Protein AF-A0A7V9UQH1-F1 (afdb_monomer_lite)

Sequence (100 aa):
MNHSQFVVRAGAKVRLKNYDSGFTGNFTVEQDAEESIGKDSAELAKYQDILLAHETYAVLTLFQGMDSAGKDNTIKHVLSSADPQGCKVAMFDKPSEKEF

Secondary structure (DSSP, 8-state):
---GGG-PPTT----GGGS-TT--TT--SHHHHHHHHHHHHHHHHHHHHHHHHH-S---------STTSSHHHHHHHHHTTS-TTT-------SPPTTT-

Foldseek 3Di:
DDCVVVDDDPPDDDDCVVDDPPDPDPDPDVVVVVVVLVVVLLVVQVVLVVVVVVVPDDDDDDDDDDPPPCSVVVCCSSCVSHDPVSDDDDDDDDDDPVRD

Radius of gyration: 16.82 Å; chains: 1; bounding box: 34×37×46 Å

pLDDT: mean 87.97, std 5.46, range [63.75, 95.62]

Structure (mmCIF, N/CA/C/O backbone):
data_AF-A0A7V9UQH1-F1
#
_entry.id   AF-A0A7V9UQH1-F1
#
loop_
_atom_site.group_PDB
_atom_site.id
_atom_site.type_symbol
_atom_site.label_atom_id
_atom_site.label_alt_id
_atom_site.label_comp_id
_atom_site.label_asym_id
_atom_site.label_entity_id
_atom_site.label_seq_id
_atom_site.pdbx_PDB_ins_code
_atom_site.Cartn_x
_atom_site.Cartn_y
_atom_site.Cartn_z
_atom_site.occupancy
_atom_site.B_iso_or_equiv
_atom_site.auth_seq_id
_atom_site.auth_comp_id
_atom_site.auth_asym_id
_atom_site.auth_atom_id
_atom_site.pdbx_PDB_model_num
ATOM 1 N N . MET A 1 1 ? -2.091 0.140 -16.641 1.00 66.88 1 MET A N 1
ATOM 2 C CA . MET A 1 1 ? -1.383 -1.146 -16.428 1.00 66.88 1 MET A CA 1
ATOM 3 C C . MET A 1 1 ? -2.424 -2.263 -16.331 1.00 66.88 1 MET A C 1
ATOM 5 O O . MET A 1 1 ? -3.548 -1.964 -15.947 1.00 66.88 1 MET A O 1
ATOM 9 N N . ASN A 1 2 ? -2.124 -3.520 -16.688 1.00 77.56 2 ASN A N 1
ATOM 10 C CA . ASN A 1 2 ? -3.074 -4.613 -16.434 1.00 77.56 2 ASN A CA 1
ATOM 11 C C . ASN A 1 2 ? -2.862 -5.176 -15.019 1.00 77.56 2 ASN A C 1
ATOM 13 O O . ASN A 1 2 ? -1.871 -5.856 -14.760 1.00 77.56 2 ASN A O 1
ATOM 17 N N . HIS A 1 3 ? -3.802 -4.902 -14.115 1.00 82.94 3 HIS A N 1
ATOM 18 C CA . HIS A 1 3 ? -3.734 -5.346 -12.721 1.00 82.94 3 HIS A CA 1
ATOM 19 C C . HIS A 1 3 ? -4.286 -6.762 -12.502 1.00 82.94 3 HIS A C 1
ATOM 21 O O . HIS A 1 3 ? -4.088 -7.336 -11.434 1.00 82.94 3 HIS A O 1
ATOM 27 N N . SER A 1 4 ? -4.948 -7.365 -13.501 1.00 84.38 4 SER A N 1
ATOM 28 C CA . SER A 1 4 ? -5.622 -8.661 -13.341 1.00 84.38 4 SER A CA 1
ATOM 29 C C . SER A 1 4 ? -4.666 -9.793 -12.972 1.00 84.38 4 SER A C 1
ATOM 31 O O . SER A 1 4 ? -5.081 -10.755 -12.337 1.00 84.38 4 SER A O 1
ATOM 33 N N . GLN A 1 5 ? -3.392 -9.678 -13.357 1.00 85.56 5 GLN A N 1
ATOM 34 C CA . GLN A 1 5 ? -2.351 -10.654 -13.027 1.00 85.56 5 GLN A CA 1
ATOM 35 C C . GLN A 1 5 ? -2.025 -10.720 -11.525 1.00 85.56 5 GLN A C 1
ATOM 37 O O . GLN A 1 5 ? -1.560 -11.752 -11.051 1.00 85.56 5 GLN A O 1
ATOM 42 N N . PHE A 1 6 ? -2.307 -9.655 -10.766 1.00 89.12 6 PHE A N 1
ATOM 43 C CA . PHE A 1 6 ? -2.063 -9.598 -9.320 1.00 89.12 6 PHE A CA 1
ATOM 44 C C . PHE A 1 6 ? -3.274 -10.042 -8.492 1.00 89.12 6 PHE A C 1
ATOM 46 O O . PHE A 1 6 ? -3.151 -10.300 -7.298 1.00 89.12 6 PHE A O 1
ATOM 53 N N . VAL A 1 7 ? -4.452 -10.157 -9.113 1.00 91.94 7 VAL A N 1
ATOM 54 C CA . VAL A 1 7 ? -5.689 -10.518 -8.417 1.00 91.94 7 VAL A CA 1
ATOM 55 C C . VAL A 1 7 ? -5.806 -12.036 -8.305 1.00 91.94 7 VAL A C 1
ATOM 57 O O . VAL A 1 7 ? -6.036 -12.742 -9.288 1.00 91.94 7 VAL A O 1
ATOM 60 N N . VAL A 1 8 ? -5.719 -12.547 -7.079 1.00 92.50 8 VAL A N 1
ATOM 61 C CA . VAL A 1 8 ? -6.021 -13.949 -6.769 1.00 92.50 8 VAL A CA 1
ATOM 62 C C . VAL A 1 8 ? -7.522 -14.101 -6.529 1.00 92.50 8 VAL A C 1
ATOM 64 O O . VAL A 1 8 ? -8.082 -13.501 -5.615 1.00 92.50 8 VAL A O 1
ATOM 67 N N . ARG A 1 9 ? -8.189 -14.926 -7.342 1.00 92.12 9 ARG A N 1
ATOM 68 C CA . ARG A 1 9 ? -9.620 -15.221 -7.166 1.00 92.12 9 ARG A CA 1
ATOM 69 C C . ARG A 1 9 ? -9.853 -16.199 -6.017 1.00 92.12 9 ARG A C 1
ATOM 71 O O . ARG A 1 9 ? -9.046 -17.098 -5.782 1.00 92.12 9 ARG A O 1
ATOM 78 N N . ALA A 1 10 ? -10.999 -16.066 -5.352 1.00 93.62 10 ALA A N 1
ATOM 79 C CA . ALA A 1 10 ? -11.424 -17.003 -4.318 1.00 93.62 10 ALA A CA 1
ATOM 80 C C . ALA A 1 10 ? -11.418 -18.450 -4.847 1.00 93.62 10 ALA A C 1
ATOM 82 O O . ALA A 1 10 ? -11.903 -18.726 -5.945 1.00 93.62 10 ALA A O 1
ATOM 83 N N . GLY A 1 11 ? -10.826 -19.367 -4.077 1.00 93.19 11 GLY A N 1
ATOM 84 C CA . GLY A 1 11 ? -10.697 -20.781 -4.444 1.00 93.19 11 GLY A CA 1
ATOM 85 C C . GLY A 1 11 ? -9.600 -21.103 -5.470 1.00 93.19 11 GLY A C 1
ATOM 86 O O . GLY A 1 11 ? -9.393 -22.277 -5.781 1.00 93.19 11 GLY A O 1
ATOM 87 N N . ALA A 1 12 ? -8.868 -20.111 -5.990 1.00 92.19 12 ALA A N 1
ATOM 88 C CA . ALA A 1 12 ? -7.759 -20.364 -6.902 1.00 92.19 12 ALA A CA 1
ATOM 89 C C . ALA A 1 12 ? -6.581 -21.038 -6.178 1.00 92.19 12 ALA A C 1
ATOM 91 O O . ALA A 1 12 ? -6.183 -20.643 -5.082 1.00 92.19 12 ALA A O 1
ATOM 92 N N . LYS A 1 13 ? -5.972 -22.041 -6.821 1.00 92.62 13 LYS A N 1
ATOM 93 C CA . LYS A 1 13 ? -4.707 -22.620 -6.350 1.00 92.62 13 LYS A CA 1
ATOM 94 C C . LYS A 1 13 ? -3.557 -21.693 -6.731 1.00 92.62 13 LYS A C 1
ATOM 96 O O . LYS A 1 13 ? -3.226 -21.570 -7.908 1.00 92.62 13 LYS A O 1
ATOM 101 N N . VAL A 1 14 ? -2.934 -21.081 -5.731 1.00 92.56 14 VAL A N 1
ATOM 102 C CA . VAL A 1 14 ? -1.808 -20.160 -5.917 1.00 92.56 14 VAL A CA 1
ATOM 103 C C . VAL A 1 14 ? -0.490 -20.926 -5.876 1.00 92.56 14 VAL A C 1
ATOM 105 O O . VAL A 1 14 ? -0.273 -21.780 -5.018 1.00 92.56 14 VAL A O 1
ATOM 108 N N . ARG A 1 15 ? 0.415 -20.605 -6.802 1.00 92.88 15 ARG A N 1
ATOM 109 C CA . ARG A 1 15 ? 1.819 -21.021 -6.744 1.00 92.88 15 ARG A CA 1
ATOM 110 C C . ARG A 1 15 ? 2.699 -19.788 -6.871 1.00 92.88 15 ARG A C 1
ATOM 112 O O . ARG A 1 15 ? 2.734 -19.192 -7.940 1.00 92.88 15 ARG A O 1
ATOM 119 N N . LEU A 1 16 ? 3.423 -19.447 -5.804 1.00 91.44 16 LEU A N 1
ATOM 120 C CA . LEU A 1 16 ? 4.237 -18.225 -5.745 1.00 91.44 16 LEU A CA 1
ATOM 121 C C . LEU A 1 16 ? 5.305 -18.160 -6.843 1.00 91.44 16 LEU A C 1
ATOM 123 O O . LEU A 1 16 ? 5.549 -17.090 -7.373 1.00 91.44 16 LEU A O 1
ATOM 127 N N . LYS A 1 17 ? 5.848 -19.305 -7.281 1.00 93.00 17 LYS A N 1
ATOM 128 C CA . LYS A 1 17 ? 6.806 -19.375 -8.401 1.00 93.00 17 LYS A CA 1
ATOM 129 C C . LYS A 1 17 ? 6.280 -18.837 -9.742 1.00 93.00 17 LYS A C 1
ATOM 131 O O . LYS A 1 17 ? 7.057 -18.686 -10.672 1.00 93.00 17 LYS A O 1
ATOM 136 N N . ASN A 1 18 ? 4.965 -18.648 -9.868 1.00 90.75 18 ASN A N 1
ATOM 137 C CA . ASN A 1 18 ? 4.347 -18.087 -11.067 1.00 90.75 18 ASN A CA 1
ATOM 138 C C . ASN A 1 18 ? 4.311 -16.548 -11.040 1.00 90.75 18 ASN A C 1
ATOM 140 O O . ASN A 1 18 ? 3.853 -15.949 -12.007 1.00 90.75 18 ASN A O 1
ATOM 144 N N . TYR A 1 19 ? 4.742 -15.926 -9.941 1.00 90.75 19 TYR A N 1
ATOM 145 C CA . TYR A 1 19 ? 4.810 -14.481 -9.773 1.00 90.75 19 TYR A CA 1
ATOM 146 C C . TYR A 1 19 ? 6.278 -14.070 -9.810 1.00 90.75 19 TYR A C 1
ATOM 148 O O . TYR A 1 19 ? 7.077 -14.531 -8.997 1.00 90.75 19 TYR A O 1
ATOM 156 N N . ASP A 1 20 ? 6.625 -13.235 -10.783 1.00 91.06 20 ASP A N 1
ATOM 157 C CA . ASP A 1 20 ? 7.978 -12.715 -10.938 1.00 91.06 20 ASP A CA 1
ATOM 158 C C . ASP A 1 20 ? 8.241 -11.600 -9.916 1.00 91.06 20 ASP A C 1
ATOM 160 O O . ASP A 1 20 ? 7.556 -10.577 -9.911 1.00 91.06 20 ASP A O 1
ATOM 164 N N . SER A 1 21 ? 9.234 -11.794 -9.045 1.00 89.88 21 SER A N 1
ATOM 165 C CA . SER A 1 21 ? 9.655 -10.789 -8.064 1.00 89.88 21 SER A CA 1
ATOM 166 C C . SER A 1 21 ? 10.433 -9.625 -8.683 1.00 89.88 21 SER A C 1
ATOM 168 O O . SER A 1 21 ? 10.581 -8.596 -8.034 1.00 89.88 21 SER A O 1
ATOM 170 N N . GLY A 1 22 ? 10.950 -9.785 -9.906 1.00 91.25 22 GLY A N 1
ATOM 171 C 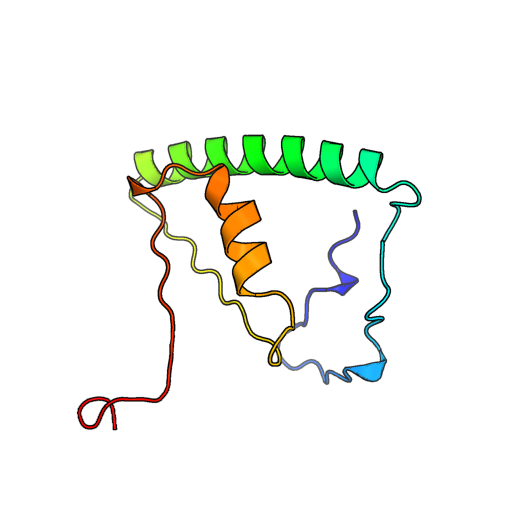CA . GLY A 1 22 ? 11.643 -8.746 -10.671 1.00 91.25 22 GLY A CA 1
ATOM 172 C C . GLY A 1 22 ? 10.730 -7.964 -11.617 1.00 91.25 22 GLY A C 1
ATOM 173 O O . GLY A 1 22 ? 11.225 -7.218 -12.458 1.00 91.25 22 GLY A O 1
ATOM 174 N N . PHE A 1 23 ? 9.410 -8.140 -11.517 1.00 90.25 23 PHE A N 1
ATOM 175 C CA . PHE A 1 23 ? 8.460 -7.500 -12.417 1.00 90.25 23 PHE A CA 1
ATOM 176 C C . PHE A 1 23 ? 8.483 -5.969 -12.279 1.00 90.25 23 PHE A C 1
ATOM 178 O O . PHE A 1 23 ? 8.121 -5.424 -11.238 1.00 90.25 23 PHE A O 1
ATOM 185 N N . THR A 1 24 ? 8.816 -5.271 -13.366 1.00 89.81 24 THR A N 1
ATOM 186 C CA . THR A 1 24 ? 8.787 -3.796 -13.455 1.00 89.81 24 THR A CA 1
ATOM 187 C C . THR A 1 24 ? 7.645 -3.271 -14.331 1.00 89.81 24 THR A C 1
ATOM 189 O O . THR A 1 24 ? 7.476 -2.066 -14.522 1.00 89.81 24 THR A O 1
ATOM 192 N N . GLY A 1 25 ? 6.823 -4.168 -14.883 1.00 86.88 25 GLY A N 1
ATOM 193 C CA . GLY A 1 25 ? 5.768 -3.808 -15.821 1.00 86.88 25 GLY A CA 1
ATOM 194 C C . GLY A 1 25 ? 6.297 -3.169 -17.093 1.00 86.88 25 GLY A C 1
ATOM 195 O O . GLY A 1 25 ? 7.122 -3.755 -17.783 1.00 86.88 25 GLY A O 1
ATOM 196 N N . ASN A 1 26 ? 5.775 -1.986 -17.414 1.00 87.06 26 ASN A N 1
ATOM 197 C CA . ASN A 1 26 ? 6.170 -1.241 -18.610 1.00 87.06 26 ASN A CA 1
ATOM 198 C C . ASN A 1 26 ? 7.215 -0.159 -18.302 1.00 87.06 26 ASN A C 1
ATOM 200 O O . ASN A 1 26 ? 7.543 0.628 -19.184 1.00 87.06 26 ASN A O 1
ATOM 204 N N . PHE A 1 27 ? 7.709 -0.093 -17.063 1.00 89.25 27 PHE A N 1
ATOM 205 C CA . PHE A 1 27 ? 8.706 0.887 -16.667 1.00 89.25 27 PHE A CA 1
ATOM 206 C C . PHE A 1 27 ? 10.099 0.339 -16.971 1.00 89.25 27 PHE A C 1
ATOM 208 O O . PHE A 1 27 ? 10.550 -0.643 -16.377 1.00 89.25 27 PHE A O 1
ATOM 215 N N . THR A 1 28 ? 10.766 0.973 -17.932 1.00 86.88 28 THR A N 1
ATOM 216 C CA . THR A 1 28 ? 12.173 0.715 -18.278 1.00 86.88 28 THR A CA 1
ATOM 217 C C . THR A 1 28 ? 13.106 1.794 -17.739 1.00 86.88 28 THR A C 1
ATOM 219 O O . THR A 1 28 ? 14.312 1.578 -17.671 1.00 86.88 28 THR A O 1
ATOM 222 N N . VAL A 1 29 ? 12.550 2.950 -17.369 1.00 92.19 29 VAL A N 1
ATOM 223 C CA . VAL A 1 29 ? 13.258 4.096 -16.800 1.00 92.19 29 VAL A CA 1
ATOM 224 C C . VAL A 1 29 ? 12.634 4.401 -15.442 1.00 92.19 29 VAL A C 1
ATOM 226 O O . VAL A 1 29 ? 11.414 4.497 -15.325 1.00 92.19 29 VAL A O 1
ATOM 229 N N . GLU A 1 30 ? 13.471 4.535 -14.416 1.00 90.56 30 GLU A N 1
ATOM 230 C CA . GLU A 1 30 ? 13.038 4.773 -13.031 1.00 90.56 30 GLU A CA 1
ATOM 231 C C . GLU A 1 30 ? 12.250 6.081 -12.889 1.00 90.56 30 GLU A C 1
ATOM 233 O O . GLU A 1 30 ? 11.189 6.104 -12.271 1.00 90.56 30 GLU A O 1
ATOM 238 N N . GLN A 1 31 ? 12.702 7.137 -13.565 1.00 93.06 31 GLN A N 1
ATOM 239 C CA . GLN A 1 31 ? 12.062 8.451 -13.546 1.00 93.06 31 GLN A CA 1
ATOM 240 C C . GLN A 1 31 ? 10.600 8.422 -14.033 1.00 93.06 31 GLN A C 1
ATOM 242 O O . GLN A 1 31 ? 9.750 9.109 -13.469 1.00 93.06 31 GLN A O 1
ATOM 247 N N . ASP A 1 32 ? 10.279 7.591 -15.031 1.00 91.62 32 ASP A N 1
ATOM 248 C CA . ASP A 1 32 ? 8.903 7.448 -15.527 1.00 91.62 32 ASP A CA 1
ATOM 249 C C . ASP A 1 32 ? 7.992 6.808 -14.464 1.00 91.62 32 ASP A C 1
ATOM 251 O O . ASP A 1 32 ? 6.806 7.138 -14.357 1.00 91.62 32 ASP A O 1
ATOM 255 N N . ALA A 1 33 ? 8.543 5.892 -13.660 1.00 90.19 33 ALA A N 1
ATOM 256 C CA . ALA A 1 33 ? 7.824 5.265 -12.556 1.00 90.19 33 ALA A CA 1
ATOM 257 C C . ALA A 1 33 ? 7.594 6.256 -11.411 1.00 90.19 33 ALA A C 1
ATOM 259 O O . ALA A 1 33 ? 6.484 6.323 -10.883 1.00 90.19 33 ALA A O 1
ATOM 260 N N . GLU A 1 34 ? 8.600 7.062 -11.064 1.00 90.31 34 GLU A N 1
ATOM 261 C CA . GLU A 1 34 ? 8.472 8.123 -10.058 1.00 90.31 34 GLU A CA 1
ATOM 262 C C . GLU A 1 34 ? 7.407 9.157 -10.447 1.00 90.31 34 GLU A C 1
ATOM 264 O O . GLU A 1 34 ? 6.583 9.543 -9.615 1.00 90.31 34 GLU A O 1
ATOM 269 N N . GLU A 1 35 ? 7.360 9.567 -11.720 1.00 91.50 35 GLU A N 1
ATOM 270 C CA . GLU A 1 35 ? 6.336 10.496 -12.205 1.00 91.50 35 GLU A CA 1
ATOM 271 C C . GLU A 1 35 ? 4.928 9.881 -12.134 1.00 91.50 35 GLU A C 1
ATOM 273 O O . GLU A 1 35 ? 3.973 10.555 -11.735 1.00 91.50 35 GLU A O 1
ATOM 278 N N . SER A 1 36 ? 4.788 8.595 -12.485 1.00 90.19 36 SER A N 1
ATOM 279 C CA . SER A 1 36 ? 3.517 7.871 -12.346 1.00 90.19 36 SER A CA 1
ATOM 280 C C . SER A 1 36 ? 3.077 7.799 -10.885 1.00 90.19 36 SER A C 1
ATOM 282 O O . SER A 1 36 ? 1.928 8.110 -10.587 1.00 90.19 36 SER A O 1
ATOM 284 N N . ILE A 1 37 ? 3.994 7.468 -9.971 1.00 89.31 37 ILE A N 1
ATOM 285 C CA . ILE A 1 37 ? 3.721 7.426 -8.529 1.00 89.31 37 ILE A CA 1
ATOM 286 C C . ILE A 1 37 ? 3.242 8.793 -8.040 1.00 89.31 37 ILE A C 1
ATOM 288 O O . ILE A 1 37 ? 2.248 8.860 -7.325 1.00 89.31 37 ILE A O 1
ATOM 292 N N . GLY A 1 38 ? 3.884 9.888 -8.456 1.00 90.06 38 GLY A N 1
ATOM 293 C CA . GLY A 1 38 ? 3.462 11.238 -8.073 1.00 90.06 38 GLY A CA 1
ATOM 294 C C . GLY A 1 38 ? 2.031 11.570 -8.511 1.00 90.06 38 GLY A C 1
ATOM 295 O O . GLY A 1 38 ? 1.259 12.137 -7.733 1.00 90.06 38 GLY A O 1
ATOM 296 N N . LYS A 1 39 ? 1.653 11.182 -9.736 1.00 91.50 39 LYS A N 1
ATOM 297 C CA . LYS A 1 39 ? 0.287 11.358 -10.262 1.00 91.50 39 LYS A CA 1
ATOM 298 C C . LYS A 1 39 ? -0.729 10.522 -9.484 1.00 91.50 39 LYS A C 1
ATOM 300 O O . LYS A 1 39 ? -1.739 11.063 -9.035 1.00 91.50 39 LYS A O 1
ATOM 305 N N . ASP A 1 40 ? -0.432 9.242 -9.282 1.00 90.75 40 ASP A N 1
ATOM 306 C CA . ASP A 1 40 ? -1.315 8.304 -8.587 1.00 90.75 40 ASP A CA 1
ATOM 307 C C . ASP A 1 40 ? -1.498 8.698 -7.111 1.00 90.75 40 ASP A C 1
ATOM 309 O O . ASP A 1 40 ? -2.610 8.662 -6.584 1.00 90.75 40 ASP A O 1
ATOM 313 N N . SER A 1 41 ? -0.432 9.156 -6.449 1.00 89.94 41 SER A N 1
ATOM 314 C CA . SER A 1 41 ? -0.464 9.683 -5.079 1.00 89.94 41 SER A CA 1
ATOM 315 C C . SER A 1 41 ? -1.362 10.913 -4.943 1.00 89.94 41 SER A C 1
ATOM 317 O O . SER A 1 41 ? -2.132 11.005 -3.985 1.00 89.94 41 SER A O 1
ATOM 319 N N . ALA A 1 42 ? -1.301 11.846 -5.897 1.00 90.50 42 ALA A N 1
ATOM 320 C CA . ALA A 1 42 ? -2.166 13.025 -5.897 1.00 90.50 42 ALA A CA 1
ATOM 321 C C . ALA A 1 42 ? -3.644 12.655 -6.116 1.00 90.50 42 ALA A C 1
ATOM 323 O O . ALA A 1 42 ? -4.536 13.234 -5.492 1.00 90.50 42 ALA A O 1
ATOM 324 N N . GLU A 1 43 ? -3.919 11.671 -6.976 1.00 92.94 43 GLU A N 1
ATOM 325 C CA . GLU A 1 43 ? -5.280 11.179 -7.195 1.00 92.94 43 GLU A CA 1
ATOM 326 C C . GLU A 1 43 ? -5.821 10.441 -5.961 1.00 92.94 43 GLU A C 1
ATOM 328 O O . GLU A 1 43 ? -6.960 10.669 -5.544 1.00 92.94 43 GLU A O 1
ATOM 333 N N . LEU A 1 44 ? -4.987 9.616 -5.322 1.00 91.25 44 LEU A N 1
ATOM 334 C CA . LEU A 1 44 ? -5.327 8.917 -4.086 1.00 91.25 44 LEU A CA 1
ATOM 335 C C . LEU A 1 44 ? -5.677 9.894 -2.958 1.00 91.25 44 LEU A C 1
ATOM 337 O O . LEU A 1 44 ? -6.675 9.682 -2.271 1.00 91.25 44 LEU A O 1
ATOM 341 N N . ALA A 1 45 ? -4.901 10.972 -2.801 1.00 90.50 45 ALA A N 1
ATOM 342 C CA . ALA A 1 45 ? -5.167 12.027 -1.823 1.00 90.50 45 ALA A CA 1
ATOM 343 C C . ALA A 1 45 ? -6.559 12.642 -2.027 1.00 90.50 45 ALA A C 1
ATOM 345 O O . ALA A 1 45 ? -7.379 12.678 -1.112 1.00 90.50 45 ALA A O 1
ATOM 346 N N . LYS A 1 46 ? -6.882 13.004 -3.275 1.00 92.50 46 LYS A N 1
ATOM 347 C CA . LYS A 1 46 ? -8.198 13.544 -3.637 1.00 92.50 46 LYS A CA 1
ATOM 348 C C . LYS A 1 46 ? -9.339 12.573 -3.314 1.00 92.50 46 LYS A C 1
ATOM 350 O O . LYS A 1 46 ? -10.390 12.997 -2.834 1.00 92.50 46 LYS A O 1
ATOM 355 N N . TYR A 1 47 ? -9.185 11.278 -3.600 1.00 92.50 47 TYR A N 1
ATOM 356 C CA . TYR A 1 47 ? -10.222 10.299 -3.254 1.00 92.50 47 TYR A CA 1
ATOM 357 C C . TYR A 1 47 ? -10.343 10.085 -1.749 1.00 92.50 47 TYR A C 1
ATOM 359 O O . TYR A 1 47 ? -11.451 9.854 -1.267 1.00 92.50 47 TYR A O 1
ATOM 367 N N . GLN A 1 48 ? -9.242 10.178 -1.008 1.00 91.25 48 GLN A N 1
ATOM 368 C CA . GLN A 1 48 ? -9.263 10.095 0.445 1.00 91.25 48 GLN A CA 1
ATOM 369 C C . GLN A 1 48 ? -10.010 11.287 1.062 1.00 91.25 48 GLN A C 1
ATOM 371 O O . GLN A 1 48 ? -10.811 11.058 1.969 1.00 91.25 48 GLN A O 1
ATOM 376 N N . ASP A 1 49 ? -9.857 12.502 0.529 1.00 91.31 49 ASP A N 1
ATOM 377 C CA . ASP A 1 49 ? -10.646 13.673 0.946 1.00 91.31 49 ASP A CA 1
ATOM 378 C C . ASP A 1 49 ? -12.148 13.455 0.719 1.00 91.31 49 ASP A C 1
ATOM 380 O O . ASP A 1 49 ? -12.973 13.725 1.594 1.00 91.31 49 ASP A O 1
ATOM 384 N N . ILE A 1 50 ? -12.519 12.914 -0.447 1.00 93.38 50 ILE A N 1
ATOM 385 C CA . ILE A 1 50 ? -13.917 12.597 -0.771 1.00 93.38 50 ILE A CA 1
ATOM 386 C C . ILE A 1 50 ? -14.457 11.512 0.165 1.00 93.38 50 ILE A C 1
ATOM 388 O O . ILE A 1 50 ? -15.573 11.635 0.668 1.00 93.38 50 ILE A O 1
ATOM 392 N N . LEU A 1 51 ? -13.680 10.453 0.408 1.00 93.06 51 LEU A N 1
ATOM 393 C CA . LEU A 1 51 ? -14.053 9.367 1.313 1.00 93.06 51 LEU A CA 1
ATOM 394 C C . LEU A 1 51 ? -14.280 9.890 2.734 1.00 93.06 51 LEU A C 1
ATOM 396 O O . LEU A 1 51 ? -15.274 9.526 3.363 1.00 93.06 51 LEU A O 1
ATOM 400 N N . LEU A 1 52 ? -13.382 10.760 3.206 1.00 89.62 52 LEU A N 1
ATOM 401 C CA . LEU A 1 52 ? -13.467 11.385 4.519 1.00 89.62 52 LEU A CA 1
ATOM 402 C C . LEU A 1 52 ? -14.716 12.264 4.627 1.00 89.62 52 LEU A C 1
ATOM 404 O O . LEU A 1 52 ? -15.461 12.123 5.587 1.00 89.62 52 LEU A O 1
ATOM 408 N N . ALA A 1 53 ? -14.995 13.098 3.622 1.00 92.12 53 ALA A N 1
ATOM 409 C CA . ALA A 1 53 ? -16.183 13.951 3.600 1.00 92.12 53 ALA A CA 1
ATOM 410 C C . ALA A 1 53 ? -17.503 13.165 3.495 1.00 92.12 53 ALA A C 1
ATOM 412 O O . ALA A 1 53 ? -18.551 13.655 3.910 1.00 92.12 53 ALA A O 1
ATOM 413 N N . HIS A 1 54 ? -17.477 11.965 2.909 1.00 93.94 54 HIS A N 1
ATOM 414 C CA . HIS A 1 54 ? -18.673 11.150 2.701 1.00 93.94 54 HIS A CA 1
ATOM 415 C C . HIS A 1 54 ? -19.081 10.334 3.943 1.00 93.94 54 HIS A C 1
ATOM 417 O O . HIS A 1 54 ? -20.223 9.884 4.010 1.00 93.94 54 HIS A O 1
ATOM 423 N N . GLU A 1 55 ? -18.168 10.086 4.892 1.00 89.69 55 GLU A N 1
ATOM 424 C CA . GLU A 1 55 ? -18.400 9.427 6.200 1.00 89.69 55 GLU A CA 1
ATOM 425 C C . GLU A 1 55 ? -19.214 8.108 6.183 1.00 89.69 55 GLU A C 1
ATOM 427 O O . GLU A 1 55 ? -19.732 7.660 7.202 1.00 89.69 55 GLU A O 1
ATOM 432 N N . THR A 1 56 ? -19.330 7.448 5.028 1.00 95.62 56 THR A N 1
ATOM 433 C CA . THR A 1 56 ? -20.201 6.264 4.855 1.00 95.62 56 THR A CA 1
ATOM 434 C C . THR A 1 56 ? -19.410 4.978 4.656 1.00 95.62 56 THR A C 1
ATOM 436 O O . THR A 1 56 ? -19.867 3.895 5.016 1.00 95.62 56 THR A O 1
ATOM 439 N N . TYR A 1 57 ? -18.229 5.078 4.048 1.00 93.38 57 TYR A N 1
ATOM 440 C CA . TYR A 1 57 ? -17.422 3.929 3.658 1.00 93.38 57 TYR A CA 1
ATOM 441 C C . TYR A 1 57 ? -16.035 4.019 4.282 1.00 93.38 57 TYR A C 1
ATOM 443 O O . TYR A 1 57 ? -15.533 5.105 4.560 1.00 93.38 57 TYR A O 1
ATOM 451 N N 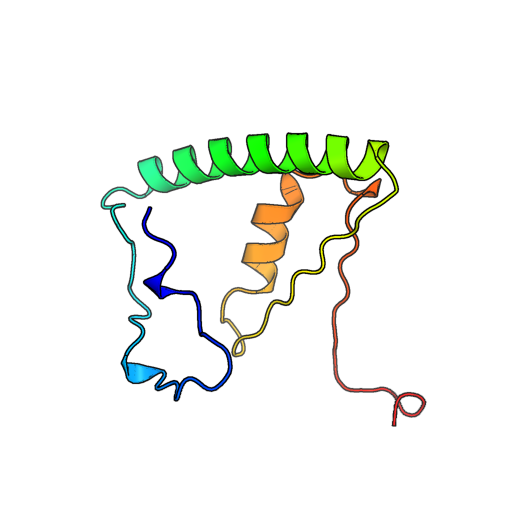. ALA A 1 58 ? -15.405 2.862 4.457 1.00 91.50 58 ALA A N 1
ATOM 452 C CA . ALA A 1 58 ? -14.023 2.748 4.890 1.00 91.50 58 ALA A CA 1
ATOM 453 C C . ALA A 1 58 ? -13.260 1.823 3.941 1.00 91.50 58 ALA A C 1
ATOM 455 O O . ALA A 1 58 ? -13.829 0.882 3.381 1.00 91.50 58 ALA A O 1
ATOM 456 N N . VAL A 1 59 ? -11.962 2.079 3.790 1.00 92.00 59 VAL A N 1
ATOM 457 C CA . VAL A 1 59 ? -11.042 1.228 3.031 1.00 92.00 59 VAL A CA 1
ATOM 458 C C . VAL A 1 59 ? -10.054 0.606 4.009 1.00 92.00 59 VAL A C 1
ATOM 460 O O . VAL A 1 59 ? -9.401 1.314 4.771 1.00 92.00 59 VAL A O 1
ATOM 463 N N . LEU A 1 60 ? -9.953 -0.724 3.987 1.00 93.00 60 LEU A N 1
ATOM 464 C CA . LEU A 1 60 ? -8.969 -1.477 4.758 1.00 93.00 60 LEU A CA 1
ATOM 465 C C . LEU A 1 60 ? -7.934 -2.074 3.808 1.00 93.00 60 LEU A C 1
ATOM 467 O O . LEU A 1 60 ? -8.274 -2.884 2.946 1.00 93.00 60 LEU A O 1
ATOM 471 N N . THR A 1 61 ? -6.671 -1.722 4.024 1.00 91.31 61 THR A N 1
ATOM 472 C CA . THR A 1 61 ? -5.540 -2.249 3.259 1.00 91.31 61 THR A CA 1
ATOM 473 C C . THR A 1 61 ? -4.650 -3.075 4.179 1.00 91.31 61 THR A C 1
ATOM 475 O O . THR A 1 61 ? -4.241 -2.603 5.237 1.00 91.31 61 THR A O 1
ATOM 478 N N . LEU A 1 62 ? -4.345 -4.310 3.776 1.00 92.12 62 LEU A N 1
ATOM 479 C CA . LEU A 1 62 ? -3.486 -5.227 4.526 1.00 92.12 62 LEU A CA 1
ATOM 480 C C . LEU A 1 62 ? -2.165 -5.428 3.782 1.00 92.12 62 LEU A C 1
ATOM 482 O O . LEU A 1 62 ? -2.159 -5.835 2.621 1.00 92.12 62 LEU A O 1
ATOM 486 N N . PHE A 1 63 ? -1.051 -5.187 4.470 1.00 90.62 63 PHE A N 1
ATOM 487 C CA . PHE A 1 63 ? 0.295 -5.403 3.942 1.00 90.62 63 PHE A CA 1
ATOM 488 C C . PHE A 1 63 ? 0.910 -6.640 4.596 1.00 90.62 63 PHE A C 1
ATOM 490 O O . PHE A 1 63 ? 1.223 -6.623 5.784 1.00 90.62 63 PHE A O 1
ATOM 497 N N . GLN A 1 64 ? 1.110 -7.706 3.816 1.00 90.69 64 GLN A N 1
ATOM 498 C CA . GLN A 1 64 ? 1.731 -8.944 4.285 1.00 90.69 64 GLN A CA 1
ATOM 499 C C . GLN A 1 64 ? 2.875 -9.361 3.366 1.00 90.69 64 GLN A C 1
ATOM 501 O O . GLN A 1 64 ? 2.769 -9.319 2.144 1.00 90.69 64 GLN A O 1
ATOM 506 N N . GLY A 1 65 ? 3.974 -9.784 3.976 1.00 89.44 65 GLY A N 1
ATOM 507 C CA . GLY A 1 65 ? 5.208 -10.135 3.291 1.00 89.44 65 GLY A CA 1
ATOM 508 C C . GLY A 1 65 ? 6.281 -10.525 4.297 1.00 89.44 65 GLY A C 1
ATOM 509 O O . GLY A 1 65 ? 6.135 -10.258 5.496 1.00 89.44 65 GLY A O 1
ATOM 510 N N . MET A 1 66 ? 7.336 -11.159 3.792 1.00 90.69 66 MET A N 1
ATOM 511 C CA . MET A 1 66 ? 8.508 -11.530 4.583 1.00 90.69 66 MET A CA 1
ATOM 512 C C . MET A 1 66 ? 9.202 -10.302 5.186 1.00 90.69 66 MET A C 1
ATOM 514 O O . MET A 1 66 ? 8.941 -9.158 4.798 1.00 90.69 66 MET A O 1
ATOM 518 N N . ASP A 1 67 ? 10.111 -10.547 6.125 1.00 87.31 67 ASP A N 1
ATOM 519 C CA . ASP A 1 67 ? 11.004 -9.509 6.631 1.00 87.31 67 ASP A CA 1
ATOM 520 C C . ASP A 1 67 ? 11.780 -8.881 5.469 1.00 87.31 67 ASP A C 1
ATOM 522 O O . ASP A 1 67 ? 12.143 -9.555 4.502 1.00 87.31 67 ASP A O 1
ATOM 526 N N . SER A 1 68 ? 11.960 -7.561 5.530 1.00 85.38 68 SER A N 1
ATOM 527 C CA . SER A 1 68 ? 12.577 -6.765 4.459 1.00 85.38 68 SER A CA 1
ATOM 528 C C . SER A 1 68 ? 11.838 -6.772 3.110 1.00 85.38 68 SER A C 1
ATOM 530 O O . SER A 1 68 ? 12.364 -6.237 2.140 1.00 85.38 68 SER A O 1
ATOM 532 N N . ALA A 1 69 ? 10.591 -7.256 3.033 1.00 88.00 69 ALA A N 1
ATOM 533 C CA . ALA A 1 69 ? 9.776 -7.184 1.810 1.00 88.00 69 ALA A CA 1
ATOM 534 C C . ALA A 1 69 ? 9.311 -5.758 1.434 1.00 88.00 69 ALA A C 1
ATOM 536 O O . ALA A 1 69 ? 8.563 -5.589 0.477 1.00 88.00 69 ALA A O 1
ATOM 537 N N . GLY A 1 70 ? 9.708 -4.731 2.195 1.00 87.25 70 GLY A N 1
ATOM 538 C CA . GLY A 1 70 ? 9.424 -3.327 1.878 1.00 87.25 70 GLY A CA 1
ATOM 539 C C . GLY A 1 70 ? 8.094 -2.776 2.403 1.00 87.25 70 GLY A C 1
ATOM 540 O O . GLY A 1 70 ? 7.782 -1.628 2.104 1.00 87.25 70 GLY A O 1
ATOM 541 N N . LYS A 1 71 ? 7.347 -3.536 3.224 1.00 89.81 71 LYS A N 1
ATOM 542 C CA . LYS A 1 71 ? 6.031 -3.148 3.784 1.00 89.81 71 LYS A CA 1
ATOM 543 C C . LYS A 1 71 ? 6.020 -1.723 4.346 1.00 89.81 71 LYS A C 1
ATOM 545 O O . LYS A 1 71 ? 5.205 -0.902 3.934 1.00 89.81 71 LYS A O 1
ATOM 550 N N . ASP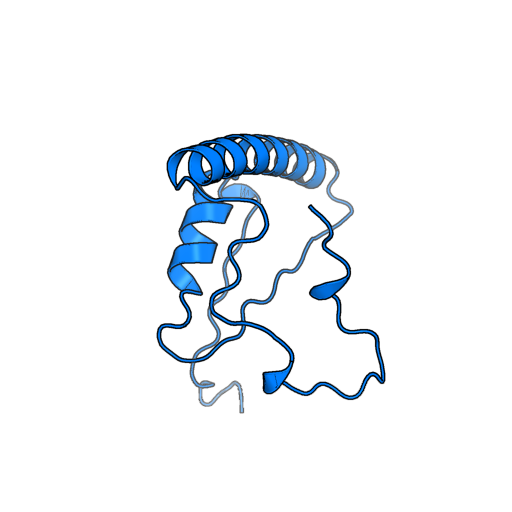 A 1 72 ? 6.966 -1.418 5.230 1.00 86.56 72 ASP A N 1
ATOM 551 C CA . ASP A 1 72 ? 7.021 -0.120 5.908 1.00 86.56 72 ASP A CA 1
ATOM 552 C C . ASP A 1 72 ? 7.297 1.026 4.937 1.00 86.56 72 ASP A C 1
ATOM 554 O O . ASP A 1 72 ? 6.739 2.113 5.080 1.00 86.56 72 ASP A O 1
ATOM 558 N N . ASN A 1 73 ? 8.152 0.792 3.937 1.00 86.81 73 ASN A N 1
ATOM 559 C CA . ASN A 1 73 ? 8.489 1.822 2.966 1.00 86.81 73 ASN A CA 1
ATOM 560 C C . ASN A 1 73 ? 7.320 2.083 2.011 1.00 86.81 73 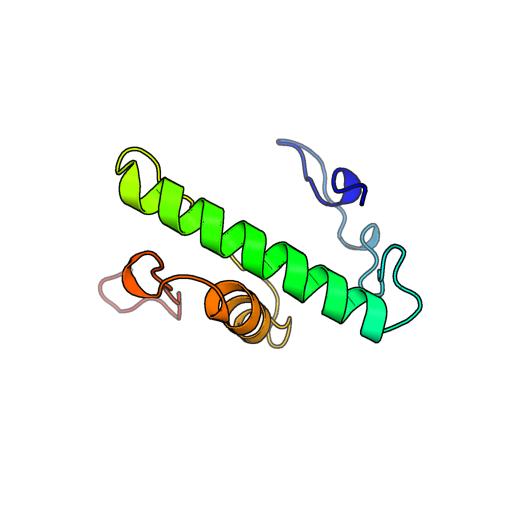ASN A C 1
ATOM 562 O O . ASN A 1 73 ? 7.010 3.236 1.729 1.00 86.81 73 ASN A O 1
ATOM 566 N N . THR A 1 74 ? 6.615 1.032 1.580 1.00 88.81 74 THR A N 1
ATOM 567 C CA . THR A 1 74 ? 5.392 1.168 0.781 1.00 88.81 74 THR A CA 1
ATOM 568 C C . THR A 1 74 ? 4.329 1.968 1.530 1.00 88.81 74 THR A C 1
ATOM 570 O O . THR A 1 74 ? 3.760 2.894 0.960 1.00 88.81 74 THR A O 1
ATOM 573 N N . ILE A 1 75 ? 4.098 1.669 2.813 1.00 86.12 75 ILE A N 1
ATOM 574 C CA . ILE A 1 75 ? 3.141 2.414 3.644 1.00 86.12 75 ILE A CA 1
ATOM 575 C C . ILE A 1 75 ? 3.543 3.890 3.731 1.00 86.12 75 ILE A C 1
ATOM 577 O O . ILE A 1 75 ? 2.706 4.759 3.502 1.00 86.12 75 ILE A O 1
ATOM 581 N N . LYS A 1 76 ? 4.819 4.186 4.010 1.00 85.94 76 LYS A N 1
ATOM 582 C CA . LYS A 1 76 ? 5.321 5.567 4.084 1.00 85.94 76 LYS A CA 1
ATOM 583 C C . LYS A 1 76 ? 5.113 6.323 2.777 1.00 85.94 76 LYS A C 1
ATOM 585 O O . LYS A 1 76 ? 4.570 7.420 2.807 1.00 85.94 76 LYS A O 1
ATOM 590 N N . HIS A 1 77 ? 5.511 5.741 1.647 1.00 83.25 77 HIS A N 1
ATOM 591 C CA . HIS A 1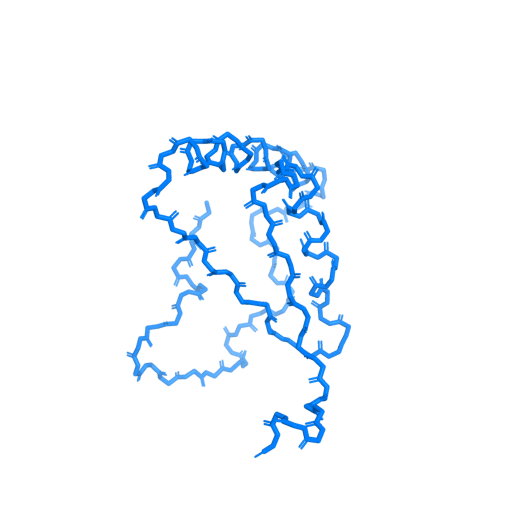 77 ? 5.374 6.393 0.347 1.00 83.25 77 HIS A CA 1
ATOM 592 C C . HIS A 1 77 ? 3.909 6.652 -0.009 1.00 83.25 77 HIS A C 1
ATOM 594 O O . HIS A 1 77 ? 3.564 7.782 -0.340 1.00 83.25 77 HIS A O 1
ATOM 600 N N . VAL A 1 78 ? 3.037 5.649 0.128 1.00 81.75 78 VAL A N 1
ATOM 601 C CA . VAL A 1 78 ? 1.620 5.769 -0.253 1.00 81.75 78 VAL A CA 1
ATOM 602 C C . VAL A 1 78 ? 0.858 6.721 0.671 1.00 81.75 78 VAL A C 1
ATOM 604 O O . VAL A 1 78 ? 0.024 7.488 0.200 1.00 81.75 78 VAL A O 1
ATOM 607 N N . LEU A 1 79 ? 1.132 6.696 1.979 1.00 79.56 79 LEU A N 1
ATOM 608 C CA . LEU A 1 79 ? 0.413 7.535 2.943 1.00 79.56 79 LEU A CA 1
ATOM 609 C C . LEU A 1 79 ? 0.982 8.946 3.083 1.00 79.56 79 LEU A C 1
ATOM 611 O O . LEU A 1 79 ? 0.276 9.815 3.577 1.00 79.56 79 LEU A O 1
ATOM 615 N N . SER A 1 80 ? 2.215 9.205 2.635 1.00 80.56 80 SER A N 1
ATOM 616 C CA . SER A 1 80 ? 2.801 10.555 2.673 1.00 80.56 80 SER A CA 1
ATOM 617 C C . SER A 1 80 ? 2.013 11.599 1.876 1.00 80.56 80 SER A C 1
ATOM 619 O O . SER A 1 80 ? 2.145 12.790 2.146 1.00 80.56 80 SER A O 1
ATOM 621 N N . SER A 1 81 ? 1.190 11.163 0.920 1.00 77.06 81 SER A N 1
ATOM 622 C CA . SER A 1 81 ? 0.331 12.032 0.118 1.00 77.06 81 SER A CA 1
ATOM 623 C C . SER A 1 81 ? -1.086 12.210 0.673 1.00 77.06 81 SER A C 1
ATOM 625 O O . SER A 1 81 ? -1.805 13.055 0.156 1.00 77.06 81 SER A O 1
ATOM 627 N N . ALA A 1 82 ? -1.510 11.440 1.681 1.00 78.44 82 ALA A N 1
ATOM 628 C CA . ALA A 1 82 ? -2.874 11.483 2.222 1.00 78.44 82 ALA A CA 1
ATOM 629 C C . ALA A 1 82 ? -2.990 12.390 3.463 1.00 78.44 82 ALA A C 1
ATOM 631 O O . ALA A 1 82 ? -2.000 12.602 4.168 1.00 78.44 82 ALA A O 1
ATOM 632 N N . ASP A 1 83 ? -4.198 12.888 3.771 1.00 79.94 83 ASP A N 1
ATOM 633 C CA . ASP A 1 83 ? -4.444 13.610 5.025 1.00 79.94 83 ASP A CA 1
ATOM 634 C C . ASP A 1 83 ? -4.285 12.632 6.208 1.00 79.94 83 ASP A C 1
ATOM 636 O O . ASP A 1 83 ? -5.044 11.657 6.322 1.00 79.94 83 ASP A O 1
ATOM 640 N N . PRO A 1 84 ? -3.328 12.867 7.127 1.00 77.56 84 PRO A N 1
ATOM 641 C CA . PRO A 1 84 ? -3.095 11.985 8.267 1.00 77.56 84 PRO A CA 1
ATOM 642 C C . PRO A 1 84 ? -4.312 11.849 9.193 1.00 77.56 84 PRO A C 1
ATOM 644 O O . PRO A 1 84 ? -4.405 10.868 9.927 1.00 77.56 84 PRO A O 1
ATOM 647 N N . GLN A 1 85 ? -5.265 12.784 9.169 1.00 79.25 85 GLN A N 1
ATOM 648 C CA . GLN A 1 85 ? -6.503 12.691 9.948 1.00 79.25 85 GLN A CA 1
ATOM 649 C C . GLN A 1 85 ? -7.440 11.595 9.424 1.00 79.25 85 GLN A C 1
ATOM 651 O O . GLN A 1 85 ? -8.203 11.014 10.199 1.00 79.25 85 GLN A O 1
ATOM 656 N N . GLY A 1 86 ? -7.372 11.290 8.125 1.00 80.62 86 GLY A N 1
ATOM 657 C CA . GLY A 1 86 ? -8.200 10.276 7.475 1.00 80.62 86 GLY A CA 1
ATOM 658 C C . GLY A 1 86 ? -7.565 8.887 7.399 1.00 80.62 86 GLY A C 1
ATOM 659 O O . GLY A 1 86 ? -8.237 7.931 7.008 1.00 80.62 86 GLY A O 1
ATOM 660 N N . CYS A 1 87 ? -6.295 8.739 7.784 1.00 84.94 87 CYS A N 1
ATOM 661 C CA . CYS A 1 87 ? -5.562 7.480 7.680 1.00 84.94 87 CYS A CA 1
ATOM 662 C C . CYS A 1 87 ? -5.089 6.971 9.045 1.00 84.94 87 CYS A C 1
ATOM 664 O O . CYS A 1 87 ? -4.430 7.669 9.808 1.00 84.94 87 CYS A O 1
ATOM 666 N N . LYS A 1 88 ? -5.376 5.698 9.335 1.00 86.81 88 LYS A N 1
ATOM 667 C CA . LYS A 1 88 ? -4.876 5.003 10.527 1.00 86.81 88 LYS A CA 1
ATOM 668 C C . LYS A 1 88 ? -3.99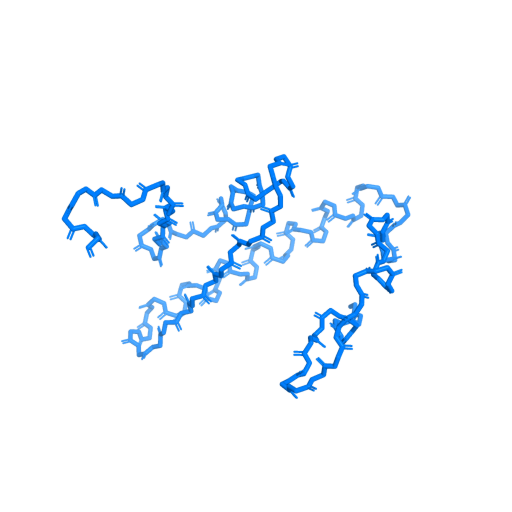3 3.842 10.103 1.00 86.81 88 LYS A C 1
ATOM 670 O O . LYS A 1 88 ? -4.409 3.009 9.304 1.00 86.81 88 LYS A O 1
ATOM 675 N N . VAL A 1 89 ? -2.796 3.777 10.675 1.00 87.19 89 VAL A N 1
ATOM 676 C CA . VAL A 1 89 ? -1.873 2.653 10.496 1.00 87.19 89 VAL A CA 1
ATOM 677 C C . VAL A 1 89 ? -1.856 1.844 11.783 1.00 87.19 89 VAL A C 1
ATOM 679 O O . VAL A 1 89 ? -1.618 2.392 12.856 1.00 87.19 89 VAL A O 1
ATOM 682 N N . ALA A 1 90 ? -2.107 0.544 11.667 1.00 88.88 90 ALA A N 1
ATOM 683 C CA . ALA A 1 90 ? -1.971 -0.406 12.761 1.00 88.88 90 ALA A CA 1
ATOM 684 C C . ALA A 1 90 ? -0.888 -1.424 12.397 1.00 88.88 90 ALA A C 1
ATOM 686 O O . ALA A 1 90 ? -0.938 -2.032 11.326 1.00 88.88 90 ALA A O 1
ATOM 687 N N . MET A 1 91 ? 0.089 -1.588 13.285 1.00 85.06 91 MET A N 1
ATOM 688 C CA . MET A 1 91 ? 1.100 -2.639 13.194 1.00 85.06 91 MET A CA 1
ATOM 689 C C . MET A 1 91 ? 0.667 -3.802 14.086 1.00 85.06 91 MET A C 1
ATOM 691 O O . MET A 1 91 ? 0.242 -3.587 15.219 1.00 85.06 91 MET A O 1
ATOM 695 N N . PHE A 1 92 ? 0.750 -5.020 13.557 1.00 86.19 92 PHE A N 1
ATOM 696 C CA . PHE A 1 92 ? 0.446 -6.244 14.294 1.00 86.19 92 PHE A CA 1
ATOM 697 C C . PHE A 1 92 ? 1.753 -6.973 14.593 1.00 86.19 92 PHE A C 1
ATOM 699 O O . PHE A 1 92 ? 2.295 -7.662 13.728 1.00 86.19 92 PHE A O 1
ATOM 706 N N . ASP A 1 93 ? 2.248 -6.791 15.814 1.00 81.38 93 ASP A N 1
ATOM 707 C CA . ASP A 1 93 ? 3.407 -7.507 16.340 1.00 81.38 93 ASP A CA 1
ATOM 708 C C . ASP A 1 93 ? 2.979 -8.793 17.064 1.00 81.38 93 ASP A C 1
ATOM 710 O O . ASP A 1 93 ? 1.835 -9.245 16.972 1.00 81.38 93 ASP A O 1
ATOM 714 N N . LYS A 1 94 ? 3.919 -9.423 17.778 1.00 83.88 94 LYS A N 1
ATOM 715 C CA . LYS A 1 94 ? 3.632 -10.593 18.611 1.00 83.88 94 LYS A CA 1
ATOM 716 C C . LYS A 1 94 ? 2.465 -10.276 19.569 1.00 83.88 94 LYS A C 1
ATOM 718 O O . LYS A 1 94 ? 2.567 -9.279 20.286 1.00 83.88 94 LYS A O 1
ATOM 723 N N . PRO A 1 95 ? 1.427 -11.135 19.644 1.00 82.69 95 PRO A N 1
ATOM 724 C CA . PRO A 1 95 ? 0.307 -10.920 20.552 1.00 82.69 95 PRO A CA 1
ATOM 725 C C . PRO A 1 95 ? 0.775 -10.757 22.000 1.00 82.69 95 PRO A C 1
ATOM 727 O O . PRO A 1 95 ? 1.685 -11.457 22.463 1.00 82.69 95 PRO A O 1
ATOM 730 N N . SER A 1 96 ? 0.148 -9.830 22.713 1.00 85.62 96 SER A N 1
ATOM 731 C CA . SER A 1 96 ? 0.304 -9.655 24.154 1.00 85.62 96 SER A CA 1
ATOM 732 C C . SER A 1 96 ? -0.444 -10.743 24.931 1.00 85.62 96 SER A C 1
ATOM 734 O O . SER A 1 96 ? -1.320 -11.416 24.397 1.00 85.62 96 SER A O 1
ATOM 736 N N . GLU A 1 97 ? -0.152 -10.895 26.227 1.00 83.94 97 GLU A N 1
ATOM 737 C CA . GLU A 1 97 ? -0.808 -11.894 27.094 1.00 83.94 97 GLU A CA 1
ATOM 738 C C . GLU A 1 97 ? -2.343 -11.778 27.150 1.00 83.94 97 GLU A C 1
ATOM 740 O O . GLU A 1 97 ? -3.005 -12.758 27.464 1.00 83.94 97 GLU A O 1
ATOM 745 N N . LYS A 1 98 ? -2.916 -10.602 26.855 1.00 83.25 98 LYS A N 1
ATOM 746 C CA . LYS A 1 98 ? -4.374 -10.373 26.830 1.00 83.25 98 LYS A CA 1
ATOM 747 C C . LYS A 1 98 ? -5.024 -10.656 25.471 1.00 83.25 98 LYS A C 1
ATOM 749 O O . LYS A 1 98 ? -6.248 -10.664 25.391 1.00 83.25 98 LYS A O 1
ATOM 754 N N . GLU A 1 99 ? -4.225 -10.793 24.416 1.00 78.56 99 GLU A N 1
ATOM 755 C CA . GLU A 1 99 ? -4.678 -11.073 23.045 1.00 78.56 99 GLU A CA 1
ATOM 756 C C . GLU A 1 99 ? -4.625 -12.573 22.705 1.00 78.56 99 GLU A C 1
ATOM 758 O O . GLU A 1 99 ? -5.092 -12.968 21.636 1.00 78.56 99 GLU A O 1
ATOM 763 N N . PHE A 1 100 ? -4.064 -13.388 23.607 1.00 63.75 100 PHE A N 1
ATOM 764 C CA . PHE A 1 100 ? -4.171 -14.850 23.614 1.00 63.75 100 PHE A CA 1
ATOM 765 C C . PHE A 1 100 ? -5.472 -15.306 24.280 1.00 63.75 100 PHE A C 1
ATOM 767 O O . PHE A 1 100 ? -6.039 -16.310 23.790 1.00 63.75 100 PHE A O 1
#